Protein AF-A0A8X6QQJ7-F1 (afdb_monomer_lite)

Sequence (130 aa):
MILLFKFFFLYLAPRRHPDVCSLSANEIPVVSLLIQGGYDCARLILEHLKKQLPVVVVRGSGGLADLLAYAYYEVSERPRGIQDAEYVENSLKRELANKIAHHFPHLRENNLARNLFRDRIMECVRYAHQ

Organism: Nephila pilipes (NCBI:txid299642)

Foldseek 3Di:
DFDDADDDPPPPDDDPDDDDDDPPDPDPQDAAEAQEDELVVLVVLLVCLVVVHHYGAGDPRYHLSVLLVVLLCVQPVDPDDDPPVCCVVPPVLVVSLVSCCVRPVVCVPVVPSSSVSSVSSVSSSVSSVD

Secondary structure (DSSP, 8-state):
-----S----S----S----------PPP--EEESS--TTHHHHHHHHHHTT--EEE-TTS-HHHHHHHHHHHHHHT-SS-TT-HHIIIIIIHHHHHHHHHHH-GGGSS-HHHHHHHHHHHHHHHHHTT-

InterPro domains:
  IPR041491 TRPM, SLOG domain [PF18139] (23-124)
  IPR050927 Transient receptor potential cation channel M [PTHR13800] (26-129)

Radius of gyration: 17.57 Å; chains: 1; bounding box: 52×29×45 Å

Structure (mmCIF, N/CA/C/O backbone):
data_AF-A0A8X6QQJ7-F1
#
_entry.id   AF-A0A8X6QQJ7-F1
#
loop_
_atom_site.group_PDB
_atom_site.id
_atom_site.type_symbol
_atom_site.label_atom_id
_atom_site.label_alt_id
_atom_site.label_comp_id
_atom_site.label_asym_id
_atom_site.label_entity_id
_atom_site.label_seq_id
_atom_site.pdbx_PDB_ins_code
_atom_site.Cartn_x
_atom_site.Cartn_y
_atom_site.Cartn_z
_atom_site.occupancy
_atom_site.B_iso_or_equiv
_atom_site.auth_seq_id
_atom_site.auth_comp_id
_atom_site.auth_asym_id
_atom_site.auth_atom_id
_atom_site.pdbx_PDB_model_num
ATOM 1 N N . MET A 1 1 ? -0.687 15.938 -11.313 1.00 33.91 1 MET A N 1
ATOM 2 C CA . MET A 1 1 ? 0.690 15.938 -10.774 1.00 33.91 1 MET A CA 1
ATOM 3 C C . MET A 1 1 ? 1.027 14.499 -10.404 1.00 33.91 1 MET A C 1
ATOM 5 O O . MET A 1 1 ? 0.511 14.006 -9.412 1.00 33.91 1 MET A O 1
ATOM 9 N N . ILE A 1 2 ? 1.750 13.792 -11.277 1.00 39.53 2 ILE A N 1
ATOM 10 C CA . ILE A 1 2 ? 2.104 12.372 -11.113 1.00 39.53 2 ILE A CA 1
ATOM 11 C C . ILE A 1 2 ? 3.268 12.315 -10.121 1.00 39.53 2 ILE A C 1
ATOM 13 O O . ILE A 1 2 ? 4.322 12.880 -10.403 1.00 39.53 2 ILE A O 1
ATOM 17 N N . LEU A 1 3 ? 3.068 11.701 -8.952 1.00 40.97 3 LEU A N 1
ATOM 18 C CA . LEU A 1 3 ? 4.157 11.468 -8.007 1.00 40.97 3 LEU A CA 1
ATOM 19 C C . LEU A 1 3 ? 4.928 10.237 -8.495 1.00 40.97 3 LEU A C 1
ATOM 21 O O . LEU A 1 3 ? 4.436 9.111 -8.449 1.00 40.97 3 LEU A O 1
ATOM 25 N N . LEU A 1 4 ? 6.102 10.500 -9.061 1.00 41.03 4 LEU A N 1
ATOM 26 C CA . LEU A 1 4 ? 7.045 9.509 -9.552 1.00 41.03 4 LEU A CA 1
ATOM 27 C C . LEU A 1 4 ? 7.768 8.909 -8.349 1.00 41.03 4 LEU A C 1
ATOM 29 O O . LEU A 1 4 ? 8.377 9.652 -7.586 1.00 41.03 4 LEU A O 1
ATOM 33 N N . PHE A 1 5 ? 7.788 7.588 -8.225 1.00 41.06 5 PHE A N 1
ATOM 34 C CA . PHE A 1 5 ? 8.800 6.949 -7.401 1.00 41.06 5 PHE A CA 1
ATOM 35 C C . PHE A 1 5 ? 9.584 5.914 -8.197 1.00 41.06 5 PHE A C 1
ATOM 37 O O . PHE A 1 5 ? 9.031 5.072 -8.903 1.00 41.06 5 PHE A O 1
ATOM 44 N N . LYS A 1 6 ? 10.909 6.099 -8.117 1.00 36.16 6 LYS A N 1
ATOM 45 C CA . LYS A 1 6 ? 11.993 5.244 -8.620 1.00 36.16 6 LYS A CA 1
ATOM 46 C C . LYS A 1 6 ? 11.699 3.790 -8.219 1.00 36.16 6 LYS A C 1
ATOM 48 O O . LYS A 1 6 ? 11.334 3.555 -7.082 1.00 36.16 6 LYS A O 1
ATOM 53 N N . PHE A 1 7 ? 11.835 2.778 -9.065 1.00 35.22 7 PHE A N 1
ATOM 54 C CA . PHE A 1 7 ? 12.839 2.574 -10.098 1.00 35.22 7 PHE A CA 1
ATOM 55 C C . PHE A 1 7 ? 12.236 2.499 -11.503 1.00 35.22 7 PHE A C 1
ATOM 57 O O . PHE A 1 7 ? 11.617 1.512 -11.890 1.00 35.22 7 PHE A O 1
ATOM 64 N N . PHE A 1 8 ? 12.531 3.513 -12.311 1.00 32.91 8 PHE A N 1
ATOM 65 C CA . PHE A 1 8 ? 12.699 3.310 -13.741 1.00 32.91 8 PHE A CA 1
ATOM 66 C C . PHE A 1 8 ? 14.196 3.463 -13.992 1.00 32.91 8 PHE A C 1
ATOM 68 O O . PHE A 1 8 ? 14.726 4.576 -13.994 1.00 32.91 8 PHE A O 1
ATOM 75 N N . PHE A 1 9 ? 14.901 2.340 -14.137 1.00 32.75 9 PHE A N 1
ATOM 76 C CA . PHE A 1 9 ? 16.233 2.332 -14.735 1.00 32.75 9 PHE A CA 1
ATOM 77 C C . PHE A 1 9 ? 16.044 2.572 -16.239 1.00 32.75 9 PHE A C 1
ATOM 79 O O . PHE A 1 9 ? 16.202 1.685 -17.064 1.00 32.75 9 PHE A O 1
ATOM 86 N N . LEU A 1 10 ? 15.633 3.789 -16.595 1.00 34.50 10 LEU A N 1
ATOM 87 C CA . LEU A 1 10 ? 15.732 4.307 -17.954 1.00 34.50 10 LEU A CA 1
ATOM 88 C C . LEU A 1 10 ? 16.772 5.427 -17.959 1.00 34.50 10 LEU A C 1
ATOM 90 O O . LEU A 1 10 ? 16.533 6.544 -18.398 1.00 34.50 10 LEU A O 1
ATOM 94 N N . TYR A 1 11 ? 17.941 5.111 -17.409 1.00 31.48 11 TYR A N 1
ATOM 95 C CA . TYR A 1 11 ? 19.196 5.697 -17.839 1.00 31.48 11 TYR A CA 1
ATOM 96 C C . TYR A 1 11 ? 20.165 4.541 -18.020 1.00 31.48 11 TYR A C 1
ATOM 98 O O . TYR A 1 11 ? 20.531 3.851 -17.070 1.00 31.48 11 TYR A O 1
ATOM 106 N N . LEU A 1 12 ? 20.541 4.327 -19.275 1.00 39.78 12 LEU A N 1
ATOM 107 C CA . LEU A 1 12 ? 21.739 3.615 -19.680 1.00 39.78 12 LEU A CA 1
ATOM 108 C C . LEU A 1 12 ? 22.930 4.188 -18.891 1.00 39.78 12 LEU A C 1
ATOM 110 O O . LEU A 1 12 ? 23.534 5.175 -19.299 1.00 39.78 12 LEU A O 1
ATOM 114 N N . ALA A 1 13 ? 23.246 3.614 -17.733 1.00 29.67 13 ALA A N 1
ATOM 115 C CA . ALA A 1 13 ? 24.515 3.837 -17.060 1.00 29.67 13 ALA A CA 1
ATOM 116 C C . ALA A 1 13 ? 25.415 2.644 -17.414 1.00 29.67 13 ALA A C 1
ATOM 118 O O . ALA A 1 13 ? 25.139 1.523 -16.977 1.00 29.67 13 ALA A O 1
ATOM 119 N N . PRO A 1 14 ? 26.450 2.850 -18.244 1.00 34.09 14 PRO A N 1
ATOM 120 C CA . PRO A 1 14 ? 27.305 1.778 -18.717 1.00 34.09 14 PRO A CA 1
ATOM 121 C C . PRO A 1 14 ? 28.101 1.243 -17.531 1.00 34.09 14 PRO A C 1
ATOM 123 O O . PRO A 1 14 ? 28.918 1.955 -16.939 1.00 34.09 14 PRO A O 1
ATOM 126 N N . ARG A 1 15 ? 27.886 -0.025 -17.168 1.00 40.31 15 ARG A N 1
ATOM 127 C CA . ARG A 1 15 ? 28.866 -0.718 -16.335 1.00 40.31 15 ARG A CA 1
ATOM 128 C C . ARG A 1 15 ? 30.144 -0.826 -17.157 1.00 40.31 15 ARG A C 1
ATOM 130 O O . ARG A 1 15 ? 30.136 -1.368 -18.256 1.00 40.31 15 ARG A O 1
ATOM 137 N N . ARG A 1 16 ? 31.227 -0.252 -16.633 1.00 42.97 16 ARG A N 1
ATOM 138 C CA . ARG A 1 16 ? 32.571 -0.359 -17.200 1.00 42.97 16 ARG A CA 1
ATOM 139 C C . ARG A 1 16 ? 32.994 -1.829 -17.210 1.00 42.97 16 ARG A C 1
ATOM 141 O O . ARG A 1 16 ? 33.494 -2.332 -16.213 1.00 42.97 16 ARG A O 1
ATOM 148 N N . HIS A 1 17 ? 32.789 -2.485 -18.340 1.00 39.22 17 HIS A N 1
ATOM 149 C CA . HIS A 1 17 ? 33.564 -3.631 -18.788 1.00 39.22 17 HIS A CA 1
ATOM 150 C C . HIS A 1 17 ? 33.566 -3.571 -20.320 1.00 39.22 17 HIS A C 1
ATOM 152 O O . HIS A 1 17 ? 32.492 -3.383 -20.899 1.00 39.22 17 HIS A O 1
ATOM 158 N N . PRO A 1 18 ? 34.730 -3.626 -20.994 1.00 50.28 18 PRO A N 1
ATOM 159 C CA . PRO A 1 18 ? 34.723 -3.771 -22.435 1.00 50.28 18 PRO A CA 1
ATOM 160 C C . PRO A 1 18 ? 34.195 -5.178 -22.706 1.00 50.28 18 PRO A C 1
ATOM 162 O O . PRO A 1 18 ? 34.711 -6.132 -22.136 1.00 50.28 18 PRO A O 1
ATOM 165 N N . ASP A 1 19 ? 33.077 -5.281 -23.414 1.00 39.38 19 ASP A N 1
ATOM 166 C CA . ASP A 1 19 ? 32.967 -6.126 -24.600 1.00 39.38 19 ASP A CA 1
ATOM 167 C C . ASP A 1 19 ? 31.542 -6.062 -25.165 1.00 39.38 19 ASP A C 1
ATOM 169 O O . ASP A 1 19 ? 30.549 -6.302 -24.485 1.00 39.38 19 ASP A O 1
ATOM 173 N N . VAL A 1 20 ? 31.505 -5.628 -26.426 1.00 42.94 20 VAL A N 1
ATOM 174 C CA . VAL A 1 20 ? 30.601 -5.993 -27.524 1.00 42.94 20 VAL A CA 1
ATOM 175 C C . VAL A 1 20 ? 29.167 -6.385 -27.150 1.00 42.94 20 VAL A C 1
ATOM 177 O O . VAL A 1 20 ? 28.913 -7.404 -26.518 1.00 42.94 20 VAL A O 1
ATOM 180 N N . CYS A 1 21 ? 28.221 -5.604 -27.682 1.00 47.34 21 CYS A N 1
ATOM 181 C CA . CYS A 1 21 ? 26.794 -5.904 -27.782 1.00 47.34 21 CYS A CA 1
ATOM 182 C C . CYS A 1 21 ? 26.514 -7.405 -27.973 1.00 47.34 21 CYS A C 1
ATOM 184 O O . CYS A 1 21 ? 26.525 -7.907 -29.095 1.00 47.34 21 CYS A O 1
ATOM 186 N N . SER A 1 22 ? 26.187 -8.100 -26.886 1.00 46.00 22 SER A N 1
ATOM 187 C CA . SER A 1 22 ? 25.421 -9.334 -26.955 1.00 46.00 22 SER A CA 1
ATOM 188 C C . SER A 1 22 ? 24.038 -9.012 -26.397 1.00 46.00 22 SER A C 1
ATOM 190 O O . SER A 1 22 ? 23.850 -8.780 -25.204 1.00 46.00 22 SER A O 1
ATOM 192 N N . LEU A 1 23 ? 23.074 -8.881 -27.309 1.00 53.31 23 LEU A N 1
ATOM 193 C CA . LEU A 1 23 ? 21.644 -8.804 -27.017 1.00 53.31 23 LEU A CA 1
ATOM 194 C C . LEU A 1 23 ? 21.185 -10.167 -26.479 1.00 53.31 23 LEU A C 1
ATOM 196 O O . LEU A 1 23 ? 20.479 -10.914 -27.151 1.00 53.31 23 LEU A O 1
ATOM 200 N N . SER A 1 24 ? 21.639 -10.515 -25.281 1.00 53.69 24 SER A N 1
ATOM 201 C CA . SER A 1 24 ? 21.446 -11.833 -24.682 1.00 53.69 24 SER A CA 1
ATOM 202 C C . SER A 1 24 ? 20.516 -11.711 -23.477 1.00 53.69 24 SER A C 1
ATOM 204 O O . SER A 1 24 ? 20.962 -11.825 -22.341 1.00 53.69 24 SER A O 1
ATOM 206 N N . ALA A 1 25 ? 19.244 -11.425 -23.791 1.00 58.53 25 ALA A N 1
ATOM 207 C CA . ALA A 1 25 ? 18.004 -11.504 -22.998 1.00 58.53 25 ALA A CA 1
ATOM 208 C C . ALA A 1 25 ? 17.190 -10.203 -23.132 1.00 58.53 25 ALA A C 1
ATOM 210 O O . ALA A 1 25 ? 17.328 -9.267 -22.349 1.00 58.53 25 ALA A O 1
ATOM 211 N N . ASN A 1 26 ? 16.319 -10.144 -24.146 1.00 62.28 26 ASN A N 1
ATOM 212 C CA . ASN A 1 26 ? 15.236 -9.158 -24.210 1.00 62.28 26 ASN A CA 1
ATOM 213 C C . ASN A 1 26 ? 14.187 -9.508 -23.142 1.00 62.28 26 ASN A C 1
ATOM 215 O O . ASN A 1 26 ? 13.148 -10.094 -23.446 1.00 62.28 26 ASN A O 1
ATOM 219 N N . GLU A 1 27 ? 14.463 -9.195 -21.881 1.00 70.50 27 GLU A N 1
ATOM 220 C CA . GLU A 1 27 ? 13.440 -9.247 -20.840 1.00 70.50 27 GLU A CA 1
ATOM 221 C C . GLU A 1 27 ? 12.445 -8.103 -21.074 1.00 70.50 27 GLU A C 1
ATOM 223 O O . GLU A 1 27 ? 12.817 -6.931 -21.158 1.00 70.50 27 GLU A O 1
ATOM 228 N N . ILE A 1 28 ? 11.167 -8.446 -21.244 1.00 81.06 28 ILE A N 1
ATOM 229 C CA . ILE A 1 28 ? 10.102 -7.463 -21.464 1.00 81.06 28 ILE A CA 1
ATOM 230 C C . ILE A 1 28 ? 9.846 -6.742 -20.131 1.00 81.06 28 ILE A C 1
ATOM 232 O O . ILE A 1 28 ? 9.466 -7.405 -19.163 1.00 81.06 28 ILE A O 1
ATOM 236 N N . PRO A 1 29 ? 10.010 -5.407 -20.046 1.00 80.81 29 PRO A N 1
ATOM 237 C CA . PRO A 1 29 ? 9.769 -4.686 -18.806 1.00 80.81 29 PRO A CA 1
ATOM 238 C C . PRO A 1 29 ? 8.271 -4.661 -18.494 1.00 80.81 29 PRO A C 1
ATOM 240 O O . PRO A 1 29 ? 7.452 -4.263 -19.324 1.00 80.81 29 PRO A O 1
ATOM 243 N N . VAL A 1 30 ? 7.914 -5.052 -17.273 1.00 84.88 30 VAL A N 1
ATOM 244 C CA . VAL A 1 30 ? 6.538 -5.006 -16.765 1.00 84.88 30 VAL A CA 1
ATOM 245 C C . VAL A 1 30 ? 6.468 -3.989 -15.630 1.00 84.88 30 VAL A C 1
ATOM 247 O O . VAL A 1 30 ? 7.361 -3.920 -14.789 1.00 84.88 30 VAL A O 1
ATOM 250 N N . VAL A 1 31 ? 5.399 -3.193 -15.603 1.00 88.88 31 VAL A N 1
ATOM 251 C CA . VAL A 1 31 ? 5.128 -2.198 -14.556 1.00 88.88 31 VAL A CA 1
ATOM 252 C C . VAL A 1 31 ? 3.677 -2.326 -14.112 1.00 88.88 31 VAL A C 1
ATOM 254 O O . VAL A 1 31 ? 2.781 -2.514 -14.934 1.00 88.88 31 VAL A O 1
ATOM 257 N N . SER A 1 32 ? 3.434 -2.190 -12.812 1.00 91.19 32 SER A N 1
ATOM 258 C CA . SER A 1 32 ? 2.094 -2.128 -12.234 1.00 91.19 32 SER A CA 1
ATOM 259 C C . SER A 1 32 ? 1.659 -0.673 -12.063 1.00 91.19 32 SER A C 1
ATOM 261 O O . SER A 1 32 ? 2.347 0.101 -11.407 1.00 91.19 32 SER A O 1
ATOM 263 N N . LEU A 1 33 ? 0.490 -0.296 -12.583 1.00 94.19 33 LEU A N 1
ATOM 264 C CA . LEU A 1 33 ? -0.100 1.032 -12.383 1.00 94.19 33 LEU A CA 1
ATOM 265 C C . LEU A 1 33 ? -1.277 0.945 -11.405 1.00 94.19 33 LEU A C 1
ATOM 267 O O . LEU A 1 33 ? -2.261 0.256 -11.664 1.00 94.19 33 LEU A O 1
ATOM 271 N N . LEU A 1 34 ? -1.191 1.674 -10.296 1.00 95.00 34 LEU A N 1
ATOM 272 C CA . LEU A 1 34 ? -2.267 1.843 -9.331 1.00 95.00 34 LEU A CA 1
ATOM 273 C C . LEU A 1 34 ? -2.902 3.228 -9.499 1.00 95.00 34 LEU A C 1
ATOM 275 O O . LEU A 1 34 ? -2.251 4.243 -9.262 1.00 95.00 34 LEU A O 1
ATOM 279 N N . ILE A 1 35 ? -4.188 3.259 -9.859 1.00 93.56 35 ILE A N 1
ATOM 280 C CA . ILE A 1 35 ? -4.959 4.505 -9.980 1.00 93.56 35 ILE A CA 1
ATOM 281 C C . ILE A 1 35 ? -5.740 4.789 -8.697 1.00 93.56 35 ILE A C 1
ATOM 283 O O . ILE A 1 35 ? -5.412 5.738 -8.015 1.00 93.56 35 ILE A O 1
ATOM 287 N N . GLN A 1 36 ? -6.741 3.990 -8.325 1.00 93.94 36 GLN A N 1
ATOM 288 C CA . GLN A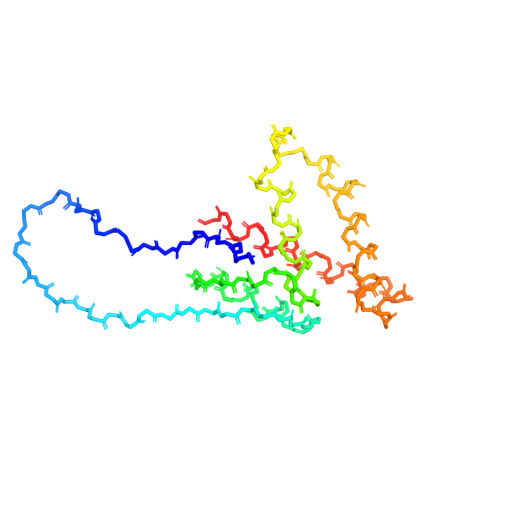 1 36 ? -7.516 4.215 -7.091 1.00 93.94 36 GLN A CA 1
ATOM 289 C C . GLN A 1 36 ? -7.305 3.066 -6.103 1.00 93.94 36 GLN A C 1
ATOM 291 O O . GLN A 1 36 ? -6.641 3.225 -5.087 1.00 93.94 36 GLN A O 1
ATOM 296 N N . GLY A 1 37 ? -7.818 1.878 -6.430 1.00 93.62 37 GLY A N 1
ATOM 297 C CA . GLY A 1 37 ? -7.675 0.667 -5.620 1.00 93.62 37 GLY A CA 1
ATOM 298 C C . GLY A 1 37 ? -8.455 0.684 -4.299 1.00 93.62 37 GLY A C 1
ATOM 299 O O . GLY A 1 37 ? -8.727 1.730 -3.706 1.00 93.62 37 GLY A O 1
ATOM 300 N N . GLY A 1 38 ? -8.817 -0.511 -3.837 1.00 93.38 38 GLY A N 1
ATOM 301 C CA . GLY A 1 38 ? -9.512 -0.732 -2.568 1.00 93.38 38 GLY A CA 1
ATOM 302 C C . GLY A 1 38 ? -8.682 -1.527 -1.563 1.00 93.38 38 GLY A C 1
ATOM 303 O O . GLY A 1 38 ? -7.484 -1.738 -1.756 1.00 93.38 38 GLY A O 1
ATOM 304 N N . TYR A 1 39 ? -9.346 -2.002 -0.509 1.00 92.31 39 TYR A N 1
ATOM 305 C CA . TYR A 1 39 ? -8.746 -2.831 0.541 1.00 92.31 39 TYR A CA 1
ATOM 306 C C . TYR A 1 39 ? -8.007 -4.057 -0.028 1.00 92.31 39 TYR A C 1
ATOM 308 O O . TYR A 1 39 ? -6.833 -4.272 0.277 1.00 92.31 39 TYR A O 1
ATOM 316 N N . ASP A 1 40 ? -8.646 -4.809 -0.930 1.00 91.06 40 ASP A N 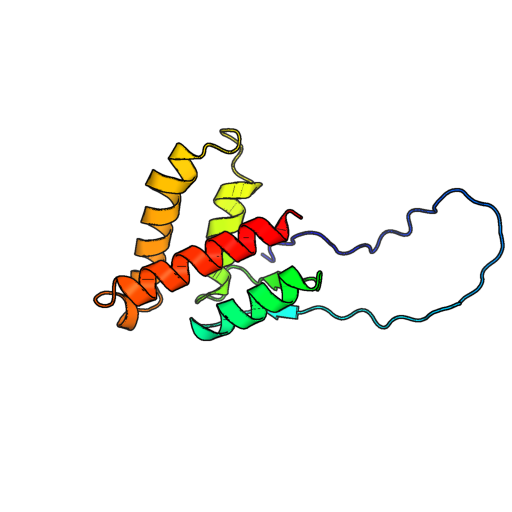1
ATOM 317 C CA . ASP A 1 40 ? -8.070 -6.039 -1.493 1.00 91.06 40 ASP A CA 1
ATOM 318 C C . ASP A 1 40 ? -6.868 -5.778 -2.412 1.00 91.06 40 ASP A C 1
ATOM 320 O O . ASP A 1 40 ? -5.928 -6.577 -2.466 1.00 91.06 40 ASP A O 1
ATOM 324 N N . CYS A 1 41 ? -6.842 -4.623 -3.088 1.00 94.38 41 CYS A N 1
ATOM 325 C CA . CYS A 1 41 ? -5.744 -4.240 -3.978 1.00 94.38 41 CYS A CA 1
ATOM 326 C C . CYS A 1 41 ? -4.415 -4.096 -3.227 1.00 94.38 41 CYS A C 1
ATOM 328 O O . CYS A 1 41 ? -3.359 -4.318 -3.813 1.00 94.38 41 CYS A O 1
ATOM 330 N N . ALA A 1 42 ? -4.439 -3.777 -1.931 1.00 94.62 42 ALA A N 1
ATOM 331 C CA . ALA A 1 42 ? -3.222 -3.579 -1.147 1.00 94.62 42 ALA A CA 1
ATOM 332 C C . ALA A 1 42 ? -2.385 -4.849 -1.025 1.00 94.62 42 ALA A C 1
ATOM 334 O O . ALA A 1 42 ? -1.159 -4.780 -1.000 1.00 94.62 42 ALA A O 1
ATOM 335 N N . ARG A 1 43 ? -3.037 -6.019 -1.008 1.00 95.12 43 ARG A N 1
ATOM 336 C CA 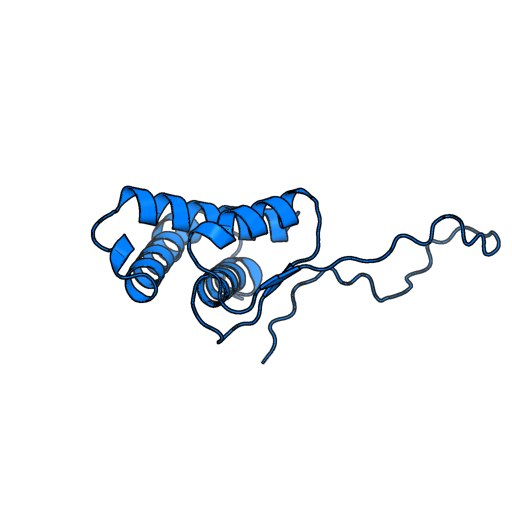. ARG A 1 43 ? -2.335 -7.301 -1.063 1.00 95.12 43 ARG A CA 1
ATOM 337 C C . ARG A 1 43 ? -1.603 -7.457 -2.394 1.00 95.12 43 ARG A C 1
ATOM 339 O O . ARG A 1 43 ? -0.431 -7.799 -2.382 1.00 95.12 43 ARG A O 1
ATOM 346 N N . LEU A 1 44 ? -2.270 -7.189 -3.518 1.00 95.25 44 LEU A N 1
ATOM 347 C CA . LEU A 1 44 ? -1.667 -7.326 -4.848 1.00 95.25 44 LEU A CA 1
ATOM 348 C C . LEU A 1 44 ? -0.451 -6.407 -5.017 1.00 95.25 44 LEU A C 1
ATOM 350 O O . LEU A 1 44 ? 0.596 -6.848 -5.480 1.00 95.25 44 LEU A O 1
ATOM 354 N N . ILE A 1 45 ? -0.576 -5.150 -4.588 1.00 95.38 45 ILE A N 1
ATOM 355 C CA . ILE A 1 45 ? 0.520 -4.176 -4.642 1.00 95.38 45 ILE A CA 1
ATOM 356 C C . ILE A 1 45 ? 1.699 -4.618 -3.773 1.00 95.38 45 ILE A C 1
ATOM 358 O O . ILE A 1 45 ? 2.839 -4.559 -4.224 1.00 95.38 45 ILE A O 1
ATOM 362 N N . LEU A 1 46 ? 1.440 -5.124 -2.566 1.00 95.12 46 LEU A N 1
ATOM 363 C CA . LEU A 1 46 ? 2.490 -5.667 -1.709 1.00 95.12 46 LEU A CA 1
ATOM 364 C C . LEU A 1 46 ? 3.217 -6.851 -2.364 1.00 95.12 46 LEU A C 1
ATOM 366 O O . LEU A 1 46 ? 4.441 -6.916 -2.309 1.00 95.12 46 LEU A O 1
ATOM 370 N N . GLU A 1 47 ? 2.487 -7.767 -3.004 1.00 95.56 47 GLU A N 1
ATOM 371 C CA . GLU A 1 47 ? 3.090 -8.891 -3.734 1.00 95.56 47 GLU A CA 1
ATOM 372 C C . GLU A 1 47 ? 3.935 -8.420 -4.927 1.00 95.56 47 GLU A C 1
ATOM 374 O O . GLU A 1 47 ? 5.001 -8.980 -5.175 1.00 95.56 47 GLU A O 1
ATOM 379 N N . HIS A 1 48 ? 3.499 -7.384 -5.652 1.00 92.94 48 HIS A N 1
ATOM 380 C CA . HIS A 1 48 ? 4.293 -6.770 -6.721 1.00 92.94 48 HIS A CA 1
ATOM 381 C C . HIS A 1 48 ? 5.605 -6.194 -6.179 1.00 92.94 48 HIS A C 1
ATOM 383 O O . HIS A 1 48 ? 6.670 -6.513 -6.703 1.00 92.94 48 HIS A O 1
ATOM 389 N N . LEU A 1 49 ? 5.544 -5.435 -5.083 1.00 91.88 49 LEU A N 1
ATOM 390 C CA . LEU A 1 49 ? 6.728 -4.856 -4.447 1.00 91.88 49 LEU A CA 1
ATOM 391 C C . LEU A 1 49 ? 7.690 -5.935 -3.922 1.00 91.88 49 LEU A C 1
ATOM 393 O O . LEU A 1 49 ? 8.891 -5.846 -4.154 1.00 91.88 49 LEU A O 1
ATOM 397 N N . LYS A 1 50 ? 7.177 -7.007 -3.300 1.00 91.69 50 LYS A N 1
ATOM 398 C CA . LYS A 1 50 ? 7.988 -8.157 -2.847 1.00 91.69 50 LYS A CA 1
ATOM 399 C C . LYS A 1 50 ? 8.718 -8.868 -3.987 1.00 91.69 50 LYS A C 1
ATOM 401 O O . LYS A 1 50 ? 9.798 -9.410 -3.775 1.00 91.69 50 LYS A O 1
ATOM 406 N N . LYS A 1 51 ? 8.135 -8.866 -5.187 1.00 89.81 51 LYS A N 1
ATOM 407 C CA . LYS A 1 51 ? 8.729 -9.423 -6.412 1.00 89.81 51 LYS A CA 1
ATOM 408 C C . LYS A 1 51 ? 9.609 -8.422 -7.165 1.00 89.81 51 LYS A C 1
ATOM 410 O O . LYS A 1 51 ? 9.982 -8.704 -8.297 1.00 89.81 51 LYS A O 1
ATOM 415 N N . GLN A 1 52 ? 9.908 -7.266 -6.568 1.00 86.38 52 GLN A N 1
ATOM 416 C CA . GLN A 1 52 ? 10.674 -6.184 -7.194 1.00 86.38 52 GLN A CA 1
ATOM 417 C C . GLN A 1 52 ? 10.040 -5.665 -8.499 1.00 86.38 52 GLN A C 1
ATOM 419 O O . GLN A 1 52 ? 10.727 -5.121 -9.362 1.00 86.38 52 GLN A O 1
ATOM 424 N N . LEU A 1 53 ? 8.716 -5.806 -8.649 1.00 86.56 53 LEU A N 1
ATOM 425 C CA . LEU A 1 53 ? 7.985 -5.230 -9.771 1.00 86.56 53 LEU A CA 1
ATOM 426 C C . LEU A 1 53 ? 7.731 -3.739 -9.498 1.00 86.56 53 LEU A C 1
ATOM 428 O O . LEU A 1 53 ? 7.119 -3.413 -8.474 1.00 86.56 53 LEU A O 1
ATOM 432 N N . PRO A 1 54 ? 8.117 -2.826 -10.407 1.00 88.12 54 PRO A N 1
ATOM 433 C CA . PRO A 1 54 ? 7.849 -1.407 -10.234 1.00 88.12 54 PRO A CA 1
ATOM 434 C C . PRO A 1 54 ? 6.347 -1.125 -10.141 1.00 88.12 54 PRO A C 1
ATOM 436 O O . PRO A 1 54 ? 5.556 -1.600 -10.963 1.00 88.12 54 PRO A O 1
ATOM 439 N N . VAL A 1 55 ? 5.958 -0.313 -9.155 1.00 92.06 55 VAL A N 1
ATOM 440 C CA . VAL A 1 55 ? 4.579 0.145 -8.969 1.00 92.06 55 VAL A CA 1
ATOM 441 C C . VAL A 1 55 ? 4.524 1.661 -9.118 1.00 92.06 55 VAL A C 1
ATOM 443 O O . VAL A 1 55 ? 5.126 2.394 -8.340 1.00 92.06 55 VAL A O 1
ATOM 446 N N . VAL A 1 56 ? 3.755 2.135 -10.093 1.00 93.31 56 VAL A N 1
ATOM 447 C CA . VAL A 1 56 ? 3.433 3.552 -10.269 1.00 93.31 56 VAL A CA 1
ATOM 448 C C . VAL A 1 56 ? 2.105 3.830 -9.581 1.00 93.31 56 VAL A C 1
ATOM 450 O O . VAL A 1 56 ? 1.104 3.191 -9.894 1.00 93.31 56 VAL A O 1
ATOM 453 N N . VAL A 1 57 ? 2.082 4.788 -8.656 1.00 94.38 57 VAL A N 1
ATOM 454 C CA . VAL A 1 57 ? 0.869 5.196 -7.937 1.00 94.38 57 VAL A CA 1
ATOM 455 C C . VAL A 1 57 ? 0.445 6.581 -8.408 1.00 94.38 57 VAL A C 1
ATOM 457 O O . VAL A 1 57 ? 1.215 7.538 -8.336 1.00 94.38 57 VAL A O 1
ATOM 460 N N . VAL A 1 58 ? -0.792 6.707 -8.878 1.00 92.75 58 VAL A N 1
ATOM 461 C CA . VAL A 1 58 ? -1.363 8.006 -9.236 1.00 92.75 58 VAL A CA 1
ATOM 462 C C . VAL A 1 58 ? -1.907 8.655 -7.966 1.00 92.75 58 VAL A C 1
ATOM 464 O O . VAL A 1 58 ? -2.786 8.117 -7.308 1.00 92.75 58 VAL A O 1
ATOM 467 N N . ARG A 1 59 ? -1.353 9.809 -7.591 1.00 91.94 59 ARG A N 1
ATOM 468 C CA . ARG A 1 59 ? -1.841 10.609 -6.461 1.00 91.94 59 ARG A CA 1
ATOM 469 C C . ARG A 1 59 ? -2.972 11.533 -6.920 1.00 91.94 59 ARG A C 1
ATOM 471 O O . ARG A 1 59 ? -2.870 12.169 -7.967 1.00 91.94 59 ARG A O 1
ATOM 478 N N . GLY A 1 60 ? -3.991 11.676 -6.085 1.00 90.75 60 GLY A N 1
ATOM 479 C CA . GLY A 1 60 ? -5.203 12.462 -6.307 1.00 90.75 60 GLY A CA 1
ATOM 480 C C . GLY A 1 60 ? -6.366 11.663 -6.902 1.00 90.75 60 GLY A C 1
ATOM 481 O O . GLY A 1 60 ? -7.411 12.246 -7.175 1.00 90.75 60 GLY A O 1
ATOM 482 N N . SER A 1 61 ? -6.204 10.358 -7.124 1.00 90.88 61 SER A N 1
ATOM 483 C CA . SER A 1 61 ? -7.239 9.477 -7.687 1.00 90.88 61 SER A CA 1
ATOM 484 C C . SER A 1 61 ? -8.055 8.732 -6.629 1.00 90.88 61 SER A C 1
ATOM 486 O O . SER A 1 61 ? -8.964 7.977 -6.975 1.00 90.88 61 SER A O 1
ATOM 488 N N . GLY A 1 62 ? -7.792 8.973 -5.343 1.00 91.62 62 GLY A N 1
ATOM 489 C CA . GLY A 1 62 ? -8.561 8.433 -4.228 1.00 91.62 62 GLY A CA 1
ATOM 490 C C . GLY A 1 62 ? -8.162 7.018 -3.812 1.00 91.62 62 GLY A C 1
ATOM 491 O O . GLY A 1 62 ? -7.200 6.426 -4.301 1.00 91.62 62 GLY A O 1
ATOM 492 N N . GLY A 1 63 ? -8.945 6.454 -2.889 1.00 94.56 63 GLY A N 1
ATOM 493 C CA . GLY A 1 63 ? -8.816 5.062 -2.453 1.00 94.56 63 GLY A CA 1
ATOM 494 C C . GLY A 1 63 ? -7.443 4.716 -1.871 1.00 94.56 63 GLY A C 1
ATOM 495 O O . GLY A 1 63 ? -6.841 5.498 -1.138 1.00 94.56 63 GLY A O 1
ATOM 496 N N . LEU A 1 64 ? -6.965 3.511 -2.180 1.00 95.94 64 LEU A N 1
ATOM 497 C CA . LEU A 1 64 ? -5.659 3.008 -1.758 1.00 95.94 64 LEU A CA 1
ATOM 498 C C . LEU A 1 64 ? -4.503 3.867 -2.285 1.00 95.94 64 LEU A C 1
ATOM 500 O O . LEU A 1 64 ? -3.525 4.067 -1.571 1.00 95.94 64 LEU A O 1
ATOM 504 N N . ALA A 1 65 ? -4.597 4.361 -3.516 1.00 95.56 65 ALA A N 1
ATOM 505 C CA . ALA A 1 65 ? -3.526 5.107 -4.158 1.00 95.56 65 ALA A CA 1
ATOM 506 C C . ALA A 1 65 ? -3.178 6.381 -3.387 1.00 95.56 65 ALA A C 1
ATOM 508 O O . ALA A 1 65 ? -2.008 6.625 -3.099 1.00 95.56 65 ALA A O 1
ATOM 509 N N . ASP A 1 66 ? -4.189 7.134 -2.954 1.00 95.00 66 ASP A N 1
ATOM 510 C CA . ASP A 1 66 ? -3.977 8.338 -2.148 1.00 95.00 66 ASP A CA 1
ATOM 511 C C . ASP A 1 66 ? -3.429 8.025 -0.759 1.00 95.00 66 ASP A C 1
ATOM 513 O O . ASP A 1 66 ? -2.580 8.760 -0.253 1.00 95.00 66 ASP A O 1
ATOM 517 N N . LEU A 1 67 ? -3.875 6.922 -0.151 1.00 96.50 67 LEU A N 1
ATOM 518 C CA . LEU A 1 67 ? -3.357 6.477 1.140 1.00 96.50 67 LEU A CA 1
ATOM 519 C C . LEU A 1 67 ? -1.884 6.058 1.050 1.00 96.50 67 LEU A C 1
ATOM 521 O O . LEU A 1 67 ? -1.097 6.444 1.913 1.00 96.50 67 LEU A O 1
ATOM 525 N N . LEU A 1 68 ? -1.507 5.306 0.010 1.00 95.38 68 LEU A N 1
ATOM 526 C CA . LEU A 1 68 ? -0.121 4.911 -0.257 1.00 95.38 68 LEU A CA 1
ATOM 527 C C . LEU A 1 68 ? 0.751 6.126 -0.560 1.00 95.38 68 LEU A C 1
ATOM 529 O O . LEU A 1 68 ? 1.808 6.272 0.044 1.00 95.38 68 LEU A O 1
ATOM 533 N N . ALA A 1 69 ? 0.300 7.015 -1.447 1.00 93.75 69 ALA A N 1
ATOM 534 C CA . ALA A 1 69 ? 1.036 8.223 -1.801 1.00 93.75 69 ALA A CA 1
ATOM 535 C C . ALA A 1 69 ? 1.256 9.133 -0.583 1.00 93.75 69 ALA A C 1
ATOM 537 O O . ALA A 1 69 ? 2.344 9.676 -0.413 1.00 93.75 69 ALA A O 1
ATOM 538 N N . TYR A 1 70 ? 0.246 9.276 0.281 1.00 93.31 70 TYR A N 1
ATOM 539 C CA . TYR A 1 70 ? 0.374 10.014 1.536 1.00 93.31 70 TYR A CA 1
ATOM 540 C C . TYR A 1 70 ? 1.369 9.346 2.492 1.00 93.31 70 TYR A C 1
ATOM 542 O O . TYR A 1 70 ? 2.300 10.008 2.942 1.00 93.31 70 TYR A O 1
ATOM 550 N N . ALA A 1 71 ? 1.210 8.049 2.776 1.00 92.69 71 ALA A N 1
ATOM 551 C CA . ALA A 1 71 ? 2.094 7.338 3.701 1.00 92.69 71 ALA A CA 1
ATOM 552 C C . ALA A 1 71 ? 3.552 7.372 3.230 1.00 92.69 71 ALA A C 1
ATOM 554 O O . ALA A 1 71 ? 4.465 7.544 4.032 1.00 92.69 71 ALA A O 1
ATOM 555 N N . TYR A 1 72 ? 3.763 7.253 1.924 1.00 91.19 72 TYR A N 1
ATOM 556 C CA . TYR A 1 72 ? 5.088 7.283 1.342 1.00 91.19 72 TYR A CA 1
ATOM 557 C C . TYR A 1 72 ? 5.727 8.670 1.397 1.00 91.19 72 TYR A C 1
ATOM 559 O O . TYR A 1 72 ? 6.858 8.801 1.847 1.00 91.19 72 TYR A O 1
ATOM 567 N N . TYR A 1 73 ? 4.983 9.722 1.045 1.00 88.38 73 TYR A N 1
ATOM 568 C CA . TYR A 1 73 ? 5.451 11.104 1.171 1.00 88.38 73 TYR A CA 1
ATOM 569 C C . TYR A 1 73 ? 5.899 11.433 2.605 1.00 88.38 73 TYR A C 1
ATOM 571 O O . TYR A 1 73 ? 6.969 12.005 2.809 1.00 88.38 73 TYR A O 1
ATOM 579 N N . GLU A 1 74 ? 5.111 11.024 3.605 1.00 87.25 74 GLU A N 1
ATOM 580 C CA . GLU A 1 74 ? 5.411 11.292 5.017 1.00 87.25 74 GLU A CA 1
ATOM 581 C C . GLU A 1 74 ? 6.653 10.542 5.524 1.00 87.25 74 GLU A C 1
ATOM 583 O O . GLU A 1 74 ? 7.326 11.044 6.421 1.00 87.25 74 GLU A O 1
ATOM 588 N N . VAL A 1 75 ? 6.972 9.371 4.957 1.00 85.19 75 VAL A N 1
ATOM 589 C CA . VAL A 1 75 ? 8.164 8.581 5.319 1.00 85.19 75 VAL A CA 1
ATOM 590 C C . VAL A 1 75 ? 9.406 9.016 4.534 1.00 85.19 75 VAL A C 1
ATOM 592 O O . VAL A 1 75 ? 10.504 9.013 5.085 1.00 85.19 75 VAL A O 1
ATOM 595 N N . SER A 1 76 ? 9.257 9.372 3.258 1.00 79.25 76 SER A N 1
ATOM 596 C CA . SER A 1 76 ? 10.387 9.509 2.329 1.00 79.25 76 SER A CA 1
ATOM 597 C C . SER A 1 76 ? 10.762 10.946 1.990 1.00 79.25 76 SER A C 1
ATOM 599 O O . SER A 1 76 ? 11.932 11.210 1.726 1.00 79.25 76 SER A O 1
ATOM 601 N N . GLU A 1 77 ? 9.795 11.868 1.946 1.00 69.31 77 GLU A N 1
ATOM 602 C CA . GLU A 1 77 ? 10.001 13.219 1.399 1.00 69.31 77 GLU A CA 1
ATOM 603 C C . GLU A 1 77 ? 9.899 14.330 2.451 1.00 69.31 77 GLU A C 1
ATOM 605 O O . GLU A 1 77 ? 10.171 15.494 2.148 1.00 69.31 77 GLU A O 1
ATOM 610 N N . ARG A 1 78 ? 9.546 14.010 3.704 1.00 69.12 78 ARG A N 1
ATOM 611 C CA . ARG A 1 78 ? 9.486 15.010 4.777 1.00 69.12 78 ARG A CA 1
ATOM 612 C C . ARG A 1 78 ? 10.891 15.558 5.108 1.00 69.12 78 ARG A C 1
ATOM 614 O O . ARG A 1 78 ? 11.739 14.803 5.577 1.00 69.12 78 ARG A O 1
ATOM 621 N N . PRO A 1 79 ? 11.137 16.883 4.980 1.00 56.00 79 PRO A N 1
ATOM 622 C CA . PRO A 1 79 ? 12.454 17.493 5.232 1.00 56.00 79 PRO A CA 1
ATOM 623 C C . PRO A 1 79 ? 12.880 17.523 6.708 1.00 56.00 79 PRO A C 1
ATOM 625 O O . PRO A 1 79 ? 14.028 17.834 7.017 1.00 56.00 79 PRO A O 1
ATOM 628 N N . ARG A 1 80 ? 11.951 17.264 7.638 1.00 53.38 80 ARG A N 1
ATOM 629 C CA . ARG A 1 80 ? 12.215 17.230 9.080 1.00 53.38 80 ARG A CA 1
ATOM 630 C C . ARG A 1 80 ? 12.204 15.788 9.565 1.00 53.38 80 ARG A C 1
ATOM 632 O O . ARG A 1 80 ? 11.136 15.233 9.788 1.00 53.38 80 ARG A O 1
ATOM 639 N N . GLY A 1 81 ? 13.406 15.269 9.792 1.00 44.69 81 GLY A N 1
ATOM 640 C CA . GLY A 1 81 ? 13.649 14.177 10.724 1.00 44.69 81 GLY A CA 1
ATOM 641 C C . GLY A 1 81 ? 13.607 12.800 10.086 1.00 44.69 81 GLY A C 1
ATOM 642 O O . GLY A 1 81 ? 12.545 12.224 9.899 1.00 44.69 81 GLY A O 1
ATOM 643 N N . ILE A 1 82 ? 14.797 12.279 9.785 1.00 48.22 82 ILE A N 1
ATOM 644 C CA . ILE A 1 82 ? 15.266 10.963 10.247 1.00 48.22 82 ILE A CA 1
ATOM 645 C C . ILE A 1 82 ? 14.120 10.083 10.744 1.00 48.22 82 ILE A C 1
ATOM 647 O O . ILE A 1 82 ? 13.639 10.381 11.823 1.00 48.22 82 ILE A O 1
ATOM 651 N N . GLN A 1 83 ? 13.742 9.042 9.992 1.00 59.53 83 GLN A N 1
ATOM 652 C CA . GLN A 1 83 ? 13.226 7.735 10.453 1.00 59.53 83 GLN A CA 1
ATOM 653 C C . GLN A 1 83 ? 12.769 7.655 11.926 1.00 59.53 83 GLN A C 1
ATOM 655 O O . GLN A 1 83 ? 13.223 6.791 12.677 1.00 59.53 83 GLN A O 1
ATOM 660 N N . ASP A 1 84 ? 11.899 8.563 12.361 1.00 74.19 84 ASP A N 1
ATOM 661 C CA . ASP A 1 84 ? 11.565 8.684 13.767 1.00 74.19 84 ASP A CA 1
ATOM 662 C C . ASP A 1 84 ? 10.490 7.643 14.005 1.00 74.19 84 ASP A C 1
ATOM 664 O O . ASP A 1 84 ? 9.323 7.813 13.638 1.00 74.19 84 ASP A O 1
ATOM 668 N N . ALA A 1 85 ? 10.930 6.500 14.524 1.00 79.31 85 ALA A N 1
ATOM 669 C CA . ALA A 1 85 ? 10.063 5.377 14.817 1.00 79.31 85 ALA A CA 1
ATOM 670 C C . ALA A 1 85 ? 8.888 5.820 15.701 1.00 79.31 85 ALA A C 1
ATOM 672 O O . ALA A 1 85 ? 7.781 5.312 15.528 1.00 79.31 85 ALA A O 1
ATOM 673 N N . GLU A 1 86 ? 9.093 6.812 16.574 1.00 81.25 86 GLU A N 1
ATOM 674 C CA . GLU A 1 86 ? 8.039 7.381 17.403 1.00 81.25 86 GLU A CA 1
ATOM 675 C C . GLU A 1 86 ? 7.015 8.151 16.560 1.00 81.25 86 GLU A C 1
ATOM 677 O O . GLU A 1 86 ? 5.809 7.932 16.697 1.00 81.25 86 GLU A O 1
ATOM 682 N N . TYR A 1 87 ? 7.463 8.999 15.630 1.00 85.00 87 TYR A N 1
ATOM 683 C CA . TYR A 1 87 ? 6.569 9.698 14.704 1.00 85.00 87 TYR A CA 1
ATOM 684 C C . TYR A 1 87 ? 5.771 8.718 13.831 1.00 85.00 87 TYR A C 1
ATOM 686 O O . TYR A 1 87 ? 4.550 8.857 13.690 1.00 85.00 87 TYR A O 1
ATOM 694 N N . VAL A 1 88 ? 6.439 7.705 13.271 1.00 85.38 88 VAL A N 1
ATOM 695 C CA . VAL A 1 88 ? 5.798 6.696 12.420 1.00 85.38 88 VAL A CA 1
ATOM 696 C C . VAL A 1 88 ? 4.737 5.919 13.204 1.00 85.38 88 VAL A C 1
ATOM 698 O O . VAL A 1 88 ? 3.611 5.752 12.724 1.00 85.38 88 VAL A O 1
ATOM 701 N N . GLU A 1 89 ? 5.070 5.472 14.415 1.00 84.25 89 GLU A N 1
ATOM 702 C CA . GLU A 1 89 ? 4.182 4.645 15.231 1.00 84.25 89 GLU A CA 1
ATOM 703 C C . GLU A 1 89 ? 3.021 5.447 15.830 1.00 84.25 89 GLU A C 1
ATOM 705 O O . GLU A 1 89 ? 1.866 5.028 15.742 1.00 84.25 89 GLU A O 1
ATOM 710 N N . ASN A 1 90 ? 3.304 6.622 16.396 1.00 83.88 90 ASN A N 1
ATOM 711 C CA . ASN A 1 90 ? 2.335 7.365 17.204 1.00 83.88 90 ASN A CA 1
ATOM 712 C C . ASN A 1 90 ? 1.545 8.408 16.403 1.00 83.88 90 ASN A C 1
ATOM 714 O O . ASN A 1 90 ? 0.398 8.713 16.748 1.00 83.88 90 ASN A O 1
ATOM 718 N N . SER A 1 91 ? 2.125 8.953 15.330 1.00 87.69 91 SER A N 1
ATOM 719 C CA . SER A 1 91 ? 1.493 10.009 14.528 1.00 87.69 91 SER A CA 1
ATOM 720 C C . SER A 1 91 ? 1.017 9.487 13.178 1.00 87.69 91 SER A C 1
ATOM 722 O O . SER A 1 91 ? -0.188 9.495 12.915 1.00 87.69 91 SER A O 1
ATOM 724 N N . LEU A 1 92 ? 1.925 8.965 12.345 1.00 90.88 92 LEU A N 1
ATOM 725 C CA . LEU A 1 92 ? 1.598 8.569 10.972 1.00 90.88 92 LEU A CA 1
ATOM 726 C C . LEU A 1 92 ? 0.572 7.434 10.931 1.00 90.88 92 LEU A C 1
ATOM 728 O O . LEU A 1 92 ? -0.439 7.543 10.240 1.00 90.88 92 LEU A O 1
ATOM 732 N N . LYS A 1 93 ? 0.774 6.359 11.703 1.00 91.81 93 LYS A N 1
ATOM 733 C CA . LYS A 1 93 ? -0.191 5.248 11.768 1.00 91.81 93 LYS A CA 1
ATOM 734 C C . LYS A 1 93 ? -1.577 5.698 12.232 1.00 91.81 93 LYS A C 1
ATOM 736 O O . LYS A 1 93 ? -2.582 5.179 11.738 1.00 91.81 93 LYS A O 1
ATOM 741 N N . ARG A 1 94 ? -1.649 6.654 13.163 1.00 92.19 94 ARG A N 1
ATOM 742 C CA . ARG A 1 94 ? -2.915 7.207 13.662 1.00 92.19 94 ARG A CA 1
ATOM 743 C C . ARG A 1 94 ? -3.613 8.043 12.590 1.00 92.19 94 ARG A C 1
ATOM 745 O O . ARG A 1 94 ? -4.796 7.834 12.329 1.00 92.19 94 ARG A O 1
ATOM 752 N N . GLU A 1 95 ? -2.890 8.946 11.933 1.00 93.88 95 GLU A N 1
ATOM 753 C CA . GLU A 1 95 ? -3.434 9.750 10.833 1.00 93.88 95 GLU A CA 1
ATOM 754 C C . GLU A 1 95 ? -3.868 8.880 9.650 1.00 93.8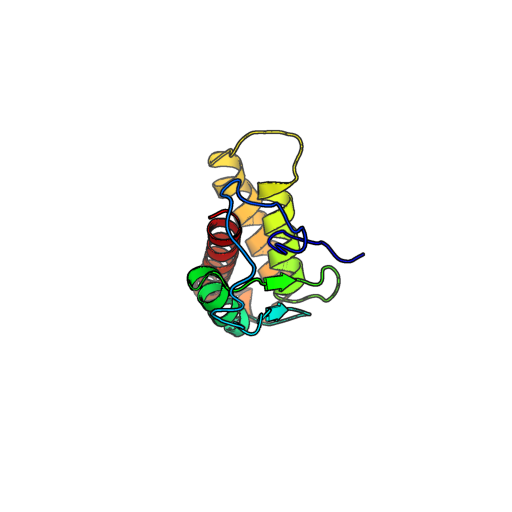8 95 GLU A C 1
ATOM 756 O O . GLU A 1 95 ? -4.949 9.080 9.094 1.00 93.88 95 GLU A O 1
ATOM 761 N N . LEU A 1 96 ? -3.082 7.857 9.314 1.00 94.81 96 LEU A N 1
ATOM 762 C CA . LEU A 1 96 ? -3.409 6.905 8.262 1.00 94.81 96 LEU A CA 1
ATOM 763 C C . LEU A 1 96 ? -4.676 6.108 8.596 1.00 94.81 96 LEU A C 1
ATOM 765 O O . LEU A 1 96 ? -5.538 5.956 7.734 1.00 94.81 96 LEU A O 1
ATOM 769 N N . ALA A 1 97 ? -4.850 5.663 9.846 1.00 94.75 97 ALA A N 1
ATOM 770 C CA . ALA A 1 97 ? -6.087 5.017 10.288 1.00 94.75 97 ALA A CA 1
ATOM 771 C C . ALA A 1 97 ? -7.306 5.945 10.140 1.00 94.75 97 ALA A C 1
ATOM 773 O O . ALA A 1 97 ? -8.351 5.509 9.651 1.00 94.75 97 ALA A O 1
ATOM 774 N N . ASN A 1 98 ? -7.168 7.229 10.483 1.00 94.38 98 ASN A N 1
ATOM 775 C CA . ASN A 1 98 ? -8.232 8.221 10.304 1.00 94.38 98 ASN A CA 1
ATOM 776 C C . ASN A 1 98 ? -8.571 8.431 8.820 1.00 94.38 98 ASN A C 1
ATOM 778 O O . ASN A 1 98 ? -9.746 8.472 8.450 1.00 94.38 98 ASN A O 1
ATOM 782 N N . LYS A 1 99 ? -7.559 8.500 7.948 1.00 95.12 99 LYS A N 1
ATOM 783 C CA . LYS A 1 99 ? -7.762 8.594 6.495 1.00 95.12 99 LYS A CA 1
ATOM 784 C C . LYS A 1 99 ? -8.430 7.339 5.934 1.00 95.12 99 LYS A C 1
ATOM 786 O O . LYS A 1 99 ? -9.361 7.462 5.144 1.00 95.12 99 LYS A O 1
ATOM 791 N N . ILE A 1 100 ? -8.039 6.144 6.380 1.00 95.94 100 ILE A N 1
ATOM 792 C CA . ILE A 1 100 ? -8.703 4.891 5.989 1.00 95.94 100 ILE A CA 1
ATOM 793 C C . ILE A 1 100 ? -10.179 4.929 6.383 1.00 95.94 100 ILE A C 1
ATOM 795 O O . ILE A 1 100 ? -11.036 4.669 5.547 1.00 95.94 100 ILE A O 1
ATOM 799 N N . ALA A 1 101 ? -10.488 5.304 7.625 1.00 94.31 101 ALA A N 1
ATOM 800 C CA . ALA A 1 101 ? -11.861 5.449 8.100 1.00 94.31 101 ALA A CA 1
ATOM 801 C C . ALA A 1 101 ? -12.665 6.461 7.259 1.00 94.31 101 ALA A C 1
ATOM 803 O O . ALA A 1 101 ? -13.860 6.270 7.027 1.00 94.31 101 ALA A O 1
ATOM 804 N N . HIS A 1 102 ? -12.027 7.526 6.771 1.00 91.88 102 HIS A N 1
ATOM 805 C CA . HIS A 1 102 ? -12.664 8.500 5.891 1.00 91.88 102 HIS A CA 1
ATOM 806 C C . HIS A 1 102 ? -12.971 7.925 4.498 1.00 91.88 102 HIS A C 1
ATOM 808 O O . HIS A 1 102 ? -14.126 7.965 4.079 1.00 91.88 102 HIS A O 1
ATOM 814 N N . HIS A 1 103 ? -11.968 7.359 3.818 1.00 90.88 103 HIS A N 1
ATOM 815 C CA . HIS A 1 103 ? -12.086 6.853 2.443 1.00 90.88 103 HIS A CA 1
ATOM 816 C C . HIS A 1 103 ? -12.830 5.513 2.336 1.00 90.88 103 HIS A C 1
ATOM 818 O O . HIS A 1 103 ? -13.412 5.216 1.295 1.00 90.88 103 HIS A O 1
ATOM 824 N N . PHE A 1 104 ? -12.839 4.716 3.406 1.00 92.62 104 PHE A N 1
ATOM 825 C CA . PHE A 1 104 ? -13.472 3.401 3.476 1.00 92.62 104 PHE A CA 1
ATOM 826 C C . PHE A 1 104 ? -14.421 3.342 4.684 1.00 92.62 104 PHE A C 1
ATOM 828 O O . PHE A 1 104 ? -14.072 2.769 5.719 1.00 92.62 104 PHE A O 1
ATOM 835 N N . PRO A 1 105 ? -15.638 3.921 4.585 1.00 91.69 105 PRO A N 1
ATOM 836 C CA . PRO A 1 105 ? -16.561 4.028 5.718 1.00 91.69 105 PRO A CA 1
ATOM 837 C C . PRO A 1 105 ? -16.927 2.685 6.365 1.00 91.69 105 PRO A C 1
ATOM 839 O O . PRO A 1 105 ? -17.104 2.623 7.578 1.00 91.69 105 PRO A O 1
ATOM 842 N N . HIS A 1 106 ? -16.957 1.599 5.587 1.00 90.94 106 HIS A N 1
ATOM 843 C CA . HIS A 1 106 ? -17.209 0.241 6.085 1.00 90.94 106 HIS A CA 1
ATOM 844 C C . HIS A 1 106 ? -16.112 -0.285 7.034 1.00 90.94 106 HIS A C 1
ATOM 846 O O . HIS A 1 106 ? -16.341 -1.237 7.772 1.00 90.94 106 HIS A O 1
ATOM 852 N N . LEU A 1 107 ? -14.927 0.340 7.054 1.00 90.75 107 LEU A N 1
ATOM 853 C CA . LEU A 1 107 ? -13.827 0.016 7.970 1.00 90.75 107 LEU A CA 1
ATOM 854 C C . LEU A 1 107 ? -13.817 0.897 9.234 1.00 90.75 107 LEU A C 1
ATOM 856 O O . LEU A 1 107 ? -12.917 0.765 10.063 1.00 90.75 107 LEU A O 1
ATOM 860 N N . ARG A 1 108 ? -14.782 1.815 9.411 1.00 89.62 108 ARG A N 1
ATOM 861 C CA . ARG A 1 108 ? -14.837 2.704 10.590 1.00 89.62 108 ARG A CA 1
ATOM 862 C C . ARG A 1 108 ? -15.040 1.935 11.889 1.00 89.62 108 ARG A C 1
ATOM 864 O O . ARG A 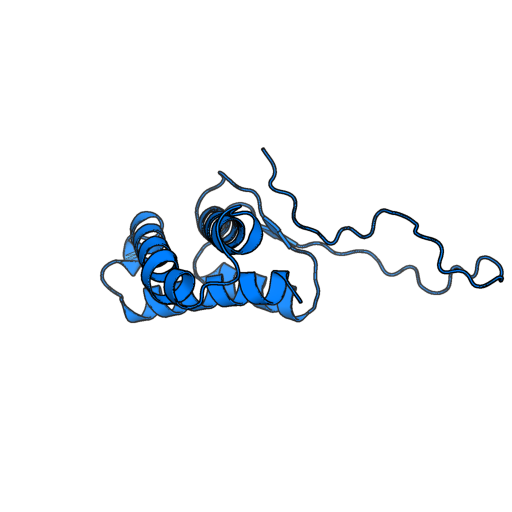1 108 ? -14.320 2.185 12.851 1.00 89.62 108 ARG A O 1
ATOM 871 N N . GLU A 1 109 ? -15.979 0.998 11.894 1.00 91.50 109 GLU A N 1
ATOM 872 C CA . GLU A 1 109 ? -16.334 0.220 13.089 1.00 91.50 109 GLU A CA 1
ATOM 873 C C . GLU A 1 109 ? -15.509 -1.069 13.210 1.00 91.50 109 GLU A C 1
ATOM 875 O O . GLU A 1 109 ? -15.319 -1.601 14.301 1.00 91.50 109 GLU A O 1
ATOM 880 N N . ASN A 1 110 ? -14.927 -1.538 12.102 1.00 93.81 110 ASN A N 1
ATOM 881 C CA . ASN A 1 110 ? -14.062 -2.712 12.089 1.00 93.81 110 ASN A CA 1
ATOM 882 C C . ASN A 1 110 ? -12.591 -2.328 12.323 1.00 93.81 110 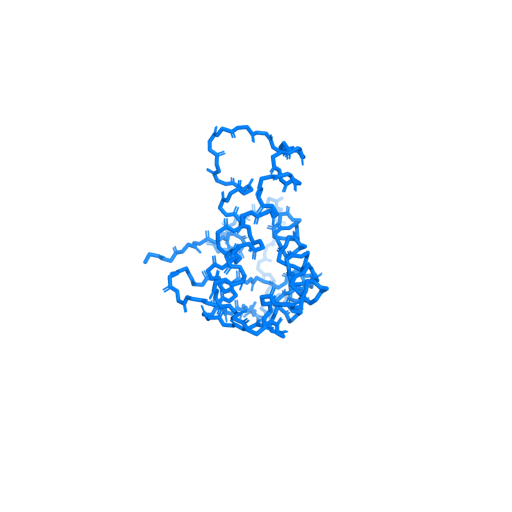ASN A C 1
ATOM 884 O O . ASN A 1 110 ? -11.782 -2.253 11.393 1.00 93.81 110 ASN A O 1
ATOM 888 N N . ASN A 1 111 ? -12.242 -2.103 13.594 1.00 93.31 111 ASN A N 1
ATOM 889 C CA . ASN A 1 111 ? -10.881 -1.745 14.012 1.00 93.31 111 ASN A CA 1
ATOM 890 C C . ASN A 1 111 ? -9.827 -2.759 13.535 1.00 93.31 111 ASN A C 1
ATOM 892 O O . ASN A 1 111 ? -8.736 -2.355 13.134 1.00 93.31 111 ASN A O 1
ATOM 896 N N . LEU A 1 112 ? -10.149 -4.058 13.544 1.00 94.31 112 LEU A N 1
ATOM 897 C CA . LEU A 1 112 ? -9.230 -5.111 13.109 1.00 94.31 112 LEU A CA 1
ATOM 898 C C . LEU A 1 112 ? -8.904 -4.981 11.617 1.00 94.31 112 LEU A C 1
ATOM 900 O O . LEU A 1 112 ? -7.733 -4.885 11.255 1.00 94.31 112 LEU A O 1
ATOM 904 N N . ALA A 1 113 ? -9.923 -4.917 10.756 1.00 94.19 113 ALA A N 1
ATOM 905 C CA . ALA A 1 113 ? -9.728 -4.775 9.315 1.00 94.19 113 ALA A CA 1
ATOM 906 C C . ALA A 1 113 ? -9.025 -3.455 8.967 1.00 94.19 113 ALA A C 1
ATOM 908 O O . ALA A 1 113 ? -8.128 -3.431 8.125 1.00 94.19 113 ALA A O 1
ATOM 909 N N . ARG A 1 114 ? -9.359 -2.362 9.663 1.00 95.38 114 ARG A N 1
ATOM 910 C CA . ARG A 1 114 ? -8.682 -1.071 9.490 1.00 95.38 114 ARG A CA 1
ATOM 911 C C . ARG A 1 114 ? -7.198 -1.139 9.848 1.00 95.38 114 ARG A C 1
ATOM 913 O O . ARG A 1 114 ? -6.375 -0.623 9.094 1.00 95.38 114 ARG A O 1
ATOM 920 N N . ASN A 1 115 ? -6.852 -1.776 10.966 1.00 94.19 115 ASN A N 1
ATOM 921 C CA . ASN A 1 115 ? -5.461 -1.935 11.390 1.00 94.19 115 ASN A CA 1
ATOM 922 C C . ASN A 1 115 ? -4.685 -2.825 10.413 1.00 94.19 115 ASN A C 1
ATOM 924 O O . ASN A 1 115 ? -3.609 -2.434 9.975 1.00 94.19 115 ASN A O 1
ATOM 928 N N . LEU A 1 116 ? -5.270 -3.945 9.974 1.00 95.31 116 LEU A N 1
ATOM 929 C CA . LEU A 1 116 ? -4.677 -4.801 8.941 1.00 95.31 116 LEU A CA 1
ATOM 930 C C . LEU A 1 116 ? -4.443 -4.043 7.631 1.00 95.31 116 LEU A C 1
ATOM 932 O O . LEU A 1 116 ? -3.418 -4.241 6.977 1.00 95.31 116 LEU A O 1
ATOM 936 N N . PHE A 1 117 ? -5.373 -3.167 7.241 1.00 96.44 117 PHE A N 1
ATOM 937 C CA . PHE A 1 117 ? -5.215 -2.353 6.042 1.00 96.44 117 PHE A CA 1
ATOM 938 C C . PHE A 1 117 ? -4.060 -1.357 6.180 1.00 96.44 117 PHE A C 1
ATOM 940 O O . PHE A 1 117 ? -3.188 -1.276 5.315 1.00 96.44 117 PHE A O 1
ATOM 947 N N . ARG A 1 118 ? -4.039 -0.627 7.300 1.00 96.12 118 ARG A N 1
ATOM 948 C CA . ARG A 1 118 ? -2.985 0.327 7.653 1.00 96.12 118 ARG A CA 1
ATOM 949 C C . ARG A 1 118 ? -1.617 -0.344 7.640 1.00 96.12 118 ARG A C 1
ATOM 951 O O . ARG A 1 118 ? -0.688 0.173 7.027 1.00 96.12 118 ARG A O 1
ATOM 958 N N . ASP A 1 119 ? -1.499 -1.497 8.287 1.00 95.25 119 ASP A N 1
ATOM 959 C CA . ASP A 1 119 ? -0.230 -2.207 8.414 1.00 95.25 119 ASP A CA 1
ATOM 960 C C . ASP A 1 119 ? 0.263 -2.701 7.044 1.00 95.25 119 ASP A C 1
ATOM 962 O O . ASP A 1 119 ? 1.456 -2.607 6.759 1.00 95.25 119 ASP A O 1
ATOM 966 N N . ARG A 1 120 ? -0.655 -3.096 6.147 1.00 96.00 120 ARG A N 1
ATOM 967 C CA . ARG A 1 120 ? -0.348 -3.426 4.744 1.00 96.00 120 ARG A CA 1
ATOM 968 C C . ARG A 1 120 ? 0.229 -2.241 3.976 1.00 96.00 120 ARG A C 1
ATOM 970 O O . ARG A 1 120 ? 1.203 -2.398 3.246 1.00 96.00 120 ARG A O 1
ATOM 977 N N . ILE A 1 121 ? -0.374 -1.061 4.127 1.00 96.12 121 ILE A N 1
ATOM 978 C CA . ILE A 1 121 ? 0.090 0.175 3.480 1.00 96.12 121 ILE A CA 1
ATOM 979 C C . ILE A 1 121 ? 1.504 0.511 3.969 1.00 96.12 121 ILE A C 1
ATOM 981 O O . ILE A 1 121 ? 2.391 0.764 3.157 1.00 96.12 121 ILE A O 1
ATOM 985 N N . MET A 1 122 ? 1.746 0.422 5.280 1.00 94.19 122 MET A N 1
ATOM 986 C CA . MET A 1 122 ? 3.075 0.637 5.863 1.00 94.19 122 MET A CA 1
ATOM 987 C C . MET A 1 122 ? 4.098 -0.415 5.414 1.00 94.19 122 MET A C 1
ATOM 989 O O . MET A 1 122 ? 5.282 -0.118 5.280 1.00 94.19 122 MET A O 1
ATOM 993 N N . GLU A 1 123 ? 3.676 -1.658 5.184 1.00 94.50 123 GLU A N 1
ATOM 994 C CA . GLU A 1 123 ? 4.529 -2.695 4.599 1.00 94.50 123 GLU A CA 1
ATOM 995 C C . GLU A 1 123 ? 4.902 -2.368 3.146 1.00 94.50 123 GLU A C 1
ATOM 997 O O . GLU A 1 123 ? 6.076 -2.455 2.800 1.00 94.50 123 GLU A O 1
ATOM 1002 N N . CYS A 1 124 ? 3.956 -1.899 2.325 1.00 94.19 124 CYS A N 1
ATOM 1003 C CA . CYS A 1 124 ? 4.243 -1.457 0.956 1.00 94.19 124 CYS A CA 1
ATOM 1004 C C . CYS A 1 124 ? 5.294 -0.337 0.935 1.00 94.19 124 CYS A C 1
ATOM 1006 O O . CYS A 1 124 ? 6.257 -0.413 0.180 1.00 94.19 124 CYS A O 1
ATOM 1008 N N . VAL A 1 125 ? 5.150 0.668 1.805 1.00 91.06 125 VAL A N 1
ATOM 1009 C CA . VAL A 1 125 ? 6.120 1.772 1.928 1.00 91.06 125 VAL A CA 1
ATOM 1010 C C . VAL A 1 125 ? 7.512 1.261 2.312 1.00 91.06 125 VAL A C 1
ATOM 1012 O O . VAL A 1 125 ? 8.506 1.723 1.761 1.00 91.06 125 VAL A O 1
ATOM 1015 N N . ARG A 1 126 ? 7.602 0.267 3.207 1.00 89.00 126 ARG A N 1
ATOM 1016 C CA . ARG A 1 126 ? 8.883 -0.363 3.571 1.00 89.00 126 ARG A CA 1
ATOM 1017 C C . ARG A 1 126 ? 9.539 -1.076 2.387 1.00 89.00 126 ARG A C 1
ATOM 1019 O O . ARG A 1 126 ? 10.736 -0.904 2.189 1.00 89.00 126 ARG A O 1
ATOM 1026 N N . TYR A 1 127 ? 8.778 -1.842 1.604 1.00 88.81 127 TYR A N 1
ATOM 1027 C CA . TYR A 1 127 ? 9.312 -2.528 0.420 1.00 88.81 127 TYR A CA 1
ATOM 1028 C C . TYR A 1 127 ? 9.652 -1.577 -0.730 1.00 88.81 127 TYR A C 1
ATOM 1030 O O . TYR A 1 127 ? 10.561 -1.869 -1.491 1.00 88.81 127 TYR A O 1
ATOM 1038 N N . ALA A 1 128 ? 8.991 -0.422 -0.838 1.00 85.75 128 ALA A N 1
ATOM 1039 C CA . ALA A 1 128 ? 9.333 0.596 -1.835 1.00 85.75 128 ALA A CA 1
ATOM 1040 C C . ALA A 1 128 ? 10.730 1.225 -1.628 1.00 85.75 128 ALA A C 1
ATOM 1042 O O . ALA A 1 128 ? 11.207 1.961 -2.490 1.00 85.75 128 ALA A O 1
ATOM 1043 N N . HIS A 1 129 ? 11.372 0.966 -0.484 1.00 71.88 129 HIS A N 1
ATOM 1044 C CA . HIS A 1 129 ? 12.717 1.436 -0.151 1.00 71.88 129 HIS A CA 1
ATOM 1045 C C . HIS A 1 129 ? 13.811 0.359 -0.234 1.00 71.88 129 HIS A C 1
ATOM 1047 O O . HIS A 1 129 ? 14.978 0.703 -0.042 1.00 71.88 129 HIS A O 1
ATOM 1053 N N . GLN A 1 130 ? 13.452 -0.908 -0.464 1.00 62.91 130 GLN A N 1
ATOM 1054 C CA . GLN A 1 130 ? 14.399 -2.024 -0.598 1.00 62.91 130 GLN A CA 1
ATOM 1055 C C . GLN A 1 130 ? 14.845 -2.186 -2.050 1.00 62.91 130 GLN A C 1
ATOM 1057 O O . GLN A 1 130 ? 16.046 -2.470 -2.246 1.00 62.91 130 GLN A O 1
#

pLDDT: mean 79.08, std 21.31, range [29.67, 96.5]